Protein AF-A0A8K0L4L0-F1 (afdb_monomer_lite)

Secondary structure (DSSP, 8-state):
----S---------HHHHHHHHHHHTT--TTS-------TT---EEEEGGG-TTSEEEE-------

Organism: NCBI:txid2601811

pLDDT: mean 85.9, std 16.18, range [39.66, 97.25]

Structure (mmCIF, N/CA/C/O backbone):
data_AF-A0A8K0L4L0-F1
#
_entry.id   AF-A0A8K0L4L0-F1
#
loop_
_atom_site.group_PDB
_atom_site.id
_atom_site.type_symbol
_atom_site.label_atom_id
_atom_site.label_alt_id
_atom_site.label_comp_id
_atom_site.label_asym_id
_atom_site.label_entity_id
_atom_site.label_seq_id
_atom_site.pdbx_PDB_ins_code
_atom_site.Cartn_x
_atom_site.Cartn_y
_atom_site.Cartn_z
_atom_site.occupancy
_atom_site.B_iso_or_equiv
_atom_site.auth_seq_id
_atom_site.auth_comp_id
_atom_site.auth_asym_id
_atom_site.auth_atom_id
_atom_site.pdbx_PDB_model_num
ATOM 1 N N . MET A 1 1 ? 1.702 -26.997 -10.357 1.00 42.91 1 MET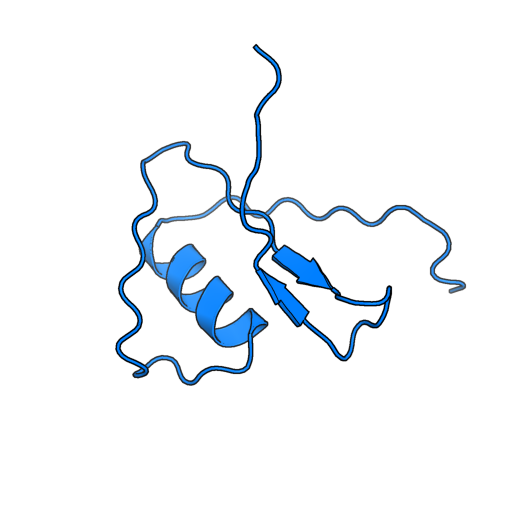 A N 1
ATOM 2 C CA . MET A 1 1 ? 2.820 -26.029 -10.416 1.00 42.91 1 MET A CA 1
ATOM 3 C C . MET A 1 1 ? 3.241 -25.729 -8.991 1.00 42.91 1 MET A C 1
ATOM 5 O O . MET A 1 1 ? 2.391 -25.409 -8.177 1.00 42.91 1 MET A O 1
ATOM 9 N N . ASN A 1 2 ? 4.518 -25.913 -8.677 1.00 39.66 2 ASN A N 1
ATOM 10 C CA . ASN A 1 2 ? 5.006 -26.233 -7.333 1.00 39.66 2 ASN A CA 1
ATOM 11 C C . ASN A 1 2 ? 5.483 -24.991 -6.558 1.00 39.66 2 ASN A C 1
ATOM 13 O O . ASN A 1 2 ? 6.321 -25.135 -5.678 1.00 39.66 2 ASN A O 1
ATOM 17 N N . GLY A 1 3 ? 5.037 -23.782 -6.927 1.00 47.09 3 GLY A N 1
ATOM 18 C CA . GLY A 1 3 ? 5.294 -22.520 -6.205 1.00 47.09 3 GLY A CA 1
ATOM 19 C C . GLY A 1 3 ? 6.761 -22.110 -5.973 1.00 47.09 3 GLY A C 1
ATOM 20 O O . GLY A 1 3 ? 7.007 -21.060 -5.401 1.00 47.09 3 GLY A O 1
ATOM 21 N N . SER A 1 4 ? 7.741 -22.896 -6.4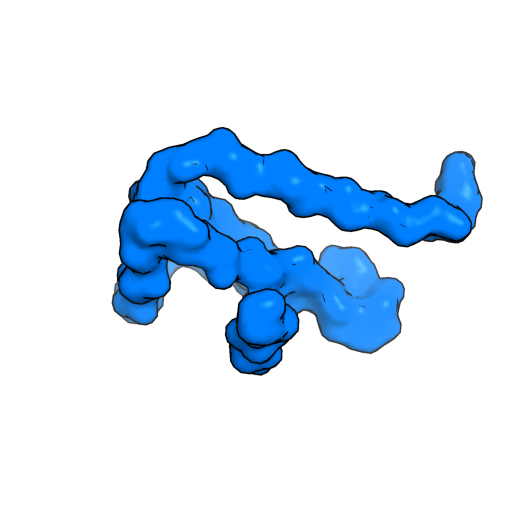19 1.00 52.66 4 SER A N 1
ATOM 22 C CA . SER A 1 4 ? 9.151 -22.815 -6.016 1.00 52.66 4 SER A CA 1
ATOM 23 C C . SER A 1 4 ? 9.990 -21.786 -6.787 1.00 52.66 4 SER A C 1
ATOM 25 O O . SER A 1 4 ? 11.213 -21.893 -6.825 1.00 52.66 4 SER A O 1
ATOM 27 N N . GLY A 1 5 ? 9.355 -20.821 -7.451 1.00 55.28 5 GLY A N 1
ATOM 28 C CA . GLY A 1 5 ? 10.039 -19.713 -8.115 1.00 55.28 5 GLY A CA 1
ATOM 29 C C . GLY A 1 5 ? 9.802 -18.423 -7.342 1.00 55.28 5 GLY A C 1
ATOM 30 O O . GLY A 1 5 ? 8.664 -18.147 -6.974 1.00 55.28 5 GLY A O 1
ATOM 31 N N . ASN A 1 6 ? 10.851 -17.623 -7.130 1.00 66.69 6 ASN A N 1
ATOM 32 C CA . ASN A 1 6 ? 10.737 -16.265 -6.588 1.00 66.69 6 ASN A CA 1
ATOM 33 C C . ASN A 1 6 ? 9.886 -15.400 -7.538 1.00 66.69 6 ASN A C 1
ATOM 35 O O . ASN A 1 6 ? 10.400 -14.778 -8.466 1.00 66.69 6 ASN A O 1
ATOM 39 N N . GLY A 1 7 ? 8.568 -15.412 -7.339 1.00 77.69 7 GLY A N 1
ATOM 40 C CA . GLY A 1 7 ? 7.570 -14.789 -8.205 1.00 77.69 7 GLY A CA 1
ATOM 41 C C . GLY A 1 7 ? 7.352 -13.315 -7.892 1.00 77.69 7 GLY A C 1
ATOM 42 O O . GLY A 1 7 ? 6.233 -12.914 -7.586 1.00 77.69 7 GLY A O 1
ATOM 43 N N . ASN A 1 8 ? 8.411 -12.506 -7.941 1.00 87.75 8 ASN A N 1
ATOM 44 C CA . ASN A 1 8 ? 8.265 -11.061 -7.793 1.00 87.75 8 ASN A CA 1
ATOM 45 C C . ASN A 1 8 ? 7.493 -10.494 -8.992 1.00 87.75 8 ASN A C 1
ATOM 47 O O . ASN A 1 8 ? 7.899 -10.674 -10.140 1.00 87.75 8 ASN A O 1
ATOM 51 N N . VAL A 1 9 ? 6.399 -9.784 -8.719 1.00 92.44 9 VAL A N 1
ATOM 52 C CA . VAL A 1 9 ? 5.583 -9.106 -9.734 1.00 92.44 9 VAL A CA 1
ATOM 53 C C . VAL A 1 9 ? 5.755 -7.602 -9.572 1.00 92.44 9 VAL A C 1
ATOM 55 O O . VAL A 1 9 ? 5.526 -7.058 -8.494 1.00 92.44 9 VAL A O 1
ATOM 58 N N . ILE A 1 10 ? 6.145 -6.923 -10.651 1.00 94.75 10 ILE A N 1
ATOM 59 C CA . ILE A 1 10 ? 6.242 -5.462 -10.682 1.00 94.75 10 ILE A CA 1
ATOM 60 C C . ILE A 1 10 ? 4.955 -4.902 -11.277 1.00 94.75 10 ILE A C 1
ATOM 62 O O . ILE A 1 10 ? 4.537 -5.305 -12.362 1.00 94.75 10 ILE A O 1
ATOM 66 N N . LEU A 1 11 ? 4.358 -3.934 -10.584 1.00 95.06 11 LEU A N 1
ATOM 67 C CA . LEU A 1 11 ? 3.195 -3.202 -11.065 1.00 95.06 11 LEU A CA 1
ATOM 68 C C . LEU A 1 11 ? 3.546 -1.725 -11.258 1.00 95.06 11 LEU A C 1
ATOM 70 O O . LEU A 1 11 ? 3.896 -1.035 -10.302 1.00 95.06 11 LEU A O 1
ATOM 74 N N . VAL A 1 12 ? 3.421 -1.235 -12.492 1.00 96.31 12 VAL A N 1
ATOM 75 C CA . VAL A 1 12 ? 3.670 0.170 -12.846 1.00 96.31 12 VAL A CA 1
ATOM 76 C C . VAL A 1 12 ? 2.348 0.820 -13.225 1.00 96.31 12 VAL A C 1
ATOM 78 O O . VAL A 1 12 ? 1.702 0.410 -14.186 1.00 96.31 12 VAL A O 1
ATOM 81 N N . ALA A 1 13 ? 1.924 1.813 -12.445 1.00 96.81 13 ALA A N 1
ATOM 82 C CA . ALA A 1 13 ? 0.646 2.490 -12.634 1.00 96.81 13 ALA A CA 1
ATOM 83 C C . ALA A 1 13 ? 0.654 3.894 -11.997 1.00 96.81 13 ALA A C 1
ATOM 85 O O . ALA A 1 13 ? 1.705 4.460 -11.701 1.00 96.81 13 ALA A O 1
ATOM 86 N N . HIS A 1 14 ? -0.533 4.467 -11.782 1.00 96.38 14 HIS A N 1
ATOM 87 C CA . HIS A 1 14 ? -0.709 5.801 -11.205 1.00 96.38 14 HIS A CA 1
ATOM 88 C C . HIS A 1 14 ? -0.983 5.768 -9.695 1.00 96.38 14 HIS A C 1
ATOM 90 O O . HIS A 1 14 ? -1.479 4.784 -9.147 1.00 96.38 14 HIS A O 1
ATOM 96 N N . GLY A 1 15 ? -0.740 6.894 -9.017 1.00 93.94 15 GLY A N 1
ATOM 97 C CA . GLY A 1 15 ? -0.831 6.975 -7.555 1.00 93.94 15 GLY A CA 1
ATOM 98 C C . GLY A 1 15 ? -2.188 6.572 -6.965 1.00 93.94 15 GLY A C 1
ATOM 99 O O . GLY A 1 15 ? -2.226 5.922 -5.924 1.00 93.94 15 GLY A O 1
ATOM 100 N N . LEU A 1 16 ? -3.307 6.909 -7.621 1.00 95.19 16 LEU A N 1
ATOM 101 C CA . LEU A 1 16 ? -4.640 6.568 -7.110 1.00 95.19 16 LEU A CA 1
ATOM 102 C C . LEU A 1 16 ? -4.904 5.056 -7.137 1.00 95.19 16 LEU A C 1
ATOM 104 O O . LEU A 1 16 ? -5.322 4.497 -6.124 1.00 95.19 16 LEU A O 1
ATOM 108 N N . ILE A 1 17 ? -4.637 4.397 -8.269 1.00 96.81 17 ILE A N 1
ATOM 109 C CA . ILE A 1 17 ? -4.885 2.957 -8.418 1.00 96.81 17 ILE A CA 1
ATOM 110 C C . ILE A 1 17 ? -3.932 2.135 -7.548 1.00 96.81 17 ILE A C 1
ATOM 112 O O . ILE A 1 17 ? -4.365 1.160 -6.945 1.00 96.81 17 ILE A O 1
ATOM 116 N N . LEU A 1 18 ? -2.676 2.567 -7.386 1.00 96.81 18 LEU A N 1
ATOM 117 C CA . LEU A 1 18 ? -1.726 1.896 -6.496 1.00 96.81 18 LEU A CA 1
ATOM 118 C C . LEU A 1 18 ? -2.146 2.006 -5.023 1.00 96.81 18 LEU A C 1
ATOM 120 O O . LEU A 1 18 ? -2.109 1.015 -4.302 1.00 96.81 18 LEU A O 1
ATOM 124 N N . ARG A 1 19 ? -2.639 3.167 -4.571 1.00 95.31 19 ARG A N 1
ATOM 125 C CA . ARG A 1 19 ? -3.201 3.307 -3.215 1.00 95.31 19 ARG A CA 1
ATOM 126 C C . ARG A 1 19 ? -4.466 2.469 -3.019 1.00 95.31 19 ARG A C 1
ATOM 128 O O . ARG A 1 19 ? -4.634 1.849 -1.973 1.00 95.31 19 ARG A O 1
ATOM 135 N N . ALA A 1 20 ? -5.350 2.422 -4.015 1.00 96.62 20 ALA A N 1
ATOM 136 C CA . ALA A 1 20 ? -6.525 1.553 -3.974 1.00 96.62 20 ALA A CA 1
ATOM 137 C C . ALA A 1 20 ? -6.128 0.068 -3.904 1.00 96.62 20 ALA A C 1
ATOM 139 O O . ALA A 1 20 ? -6.730 -0.693 -3.145 1.00 96.62 20 ALA A O 1
ATOM 140 N N . LEU A 1 21 ? -5.085 -0.323 -4.642 1.00 97.25 21 LEU A N 1
ATOM 141 C CA . LEU A 1 21 ? -4.538 -1.671 -4.615 1.00 97.25 21 LEU A CA 1
ATOM 142 C C . LEU A 1 21 ? -3.999 -2.038 -3.234 1.00 97.25 21 LEU A C 1
ATOM 144 O O . LEU A 1 21 ? -4.329 -3.112 -2.761 1.00 97.25 21 LEU A O 1
ATOM 148 N N . VAL A 1 22 ? -3.251 -1.158 -2.559 1.00 96.50 22 VAL A N 1
ATOM 149 C CA . VAL A 1 22 ? -2.770 -1.414 -1.186 1.00 96.50 22 VAL A CA 1
ATOM 150 C C . VAL A 1 22 ? -3.938 -1.723 -0.242 1.00 96.50 22 VAL A C 1
ATOM 152 O O . VAL A 1 22 ? -3.874 -2.697 0.504 1.00 96.50 22 VAL A O 1
ATOM 155 N N . LYS A 1 23 ? -5.037 -0.953 -0.304 1.00 97.06 23 LYS A N 1
ATOM 156 C CA . LYS A 1 23 ? -6.231 -1.234 0.517 1.00 97.06 23 LYS A CA 1
ATOM 157 C C . LYS A 1 23 ? -6.809 -2.615 0.211 1.00 97.06 23 LYS A C 1
ATOM 159 O O . LYS A 1 23 ? -7.043 -3.385 1.132 1.00 97.06 23 LYS A O 1
ATOM 164 N N . ARG A 1 24 ? -7.006 -2.937 -1.072 1.00 97.19 24 ARG A N 1
ATOM 165 C CA . ARG A 1 24 ? -7.562 -4.234 -1.494 1.00 97.19 24 ARG A CA 1
ATOM 166 C C . ARG A 1 24 ? -6.646 -5.406 -1.169 1.00 97.19 24 ARG A C 1
ATOM 168 O O . ARG A 1 24 ? -7.151 -6.442 -0.761 1.00 97.19 24 ARG A O 1
ATOM 175 N N . TRP A 1 25 ? -5.336 -5.226 -1.317 1.00 96.62 25 TRP A N 1
ATOM 176 C CA . TRP A 1 25 ? -4.326 -6.212 -0.948 1.00 96.62 25 TRP A CA 1
ATOM 177 C C . TRP A 1 25 ? -4.455 -6.584 0.525 1.00 96.62 25 TRP A C 1
ATOM 179 O O . TRP A 1 25 ? -4.517 -7.755 0.855 1.00 96.62 25 TRP A O 1
ATOM 189 N N . LEU A 1 26 ? -4.603 -5.587 1.399 1.00 95.75 26 LEU A N 1
ATOM 190 C CA . LEU A 1 26 ? -4.791 -5.772 2.841 1.00 95.75 26 LEU A CA 1
ATOM 191 C C . LEU A 1 26 ? -6.217 -6.198 3.243 1.00 95.75 26 LEU A C 1
ATOM 193 O O . LEU A 1 26 ? -6.536 -6.219 4.428 1.00 95.75 26 LEU A O 1
ATOM 197 N N . GLY A 1 27 ? -7.103 -6.478 2.282 1.00 95.94 27 GLY A N 1
ATOM 198 C CA . GLY A 1 27 ? -8.500 -6.834 2.553 1.00 95.94 27 GLY A CA 1
ATOM 199 C C . GLY A 1 27 ? -9.373 -5.676 3.054 1.00 95.94 27 GLY A C 1
ATOM 200 O O . GLY A 1 27 ? -10.517 -5.894 3.451 1.00 95.94 27 GLY A O 1
ATOM 201 N N . TYR A 1 28 ? -8.881 -4.437 3.019 1.00 96.62 28 TYR A N 1
ATOM 202 C CA . TYR A 1 28 ? -9.645 -3.268 3.440 1.00 96.62 28 TYR A CA 1
ATOM 203 C C . TYR A 1 28 ? -10.640 -2.803 2.369 1.00 96.62 28 TYR A C 1
ATOM 205 O O . TYR A 1 28 ? -10.364 -2.878 1.161 1.00 96.62 28 TYR A O 1
ATOM 213 N N . PRO A 1 29 ? -11.796 -2.253 2.784 1.00 97.25 29 PRO A N 1
ATOM 214 C CA . PRO A 1 29 ? -12.723 -1.646 1.847 1.00 97.25 29 PRO A CA 1
ATOM 215 C C . PRO A 1 29 ? -12.134 -0.333 1.298 1.00 97.25 29 PRO A C 1
ATOM 217 O O . PRO A 1 29 ? -11.304 0.326 1.929 1.00 97.25 29 PRO A O 1
ATOM 220 N N . LEU A 1 30 ? -12.520 0.051 0.077 1.00 95.81 30 LEU A N 1
ATOM 221 C CA . LEU A 1 30 ? -11.915 1.208 -0.604 1.00 95.81 30 LEU A CA 1
ATOM 222 C C . LEU A 1 30 ? -12.246 2.547 0.065 1.00 95.81 30 LEU A C 1
ATOM 224 O O . LEU A 1 30 ? -11.440 3.480 -0.009 1.00 95.81 30 LEU A O 1
ATOM 228 N N . ASP A 1 31 ? -13.406 2.622 0.712 1.00 96.06 31 ASP A N 1
ATOM 229 C CA . ASP A 1 31 ? -13.914 3.770 1.462 1.00 96.06 31 ASP A CA 1
ATOM 230 C C . ASP A 1 31 ? -13.287 3.912 2.859 1.00 96.06 31 ASP A C 1
ATOM 232 O O . ASP A 1 31 ? -13.481 4.942 3.507 1.00 96.06 31 ASP A O 1
ATOM 236 N N . LEU A 1 32 ? -12.464 2.945 3.299 1.00 95.81 32 LEU A N 1
ATOM 237 C CA . LEU A 1 32 ? -11.654 3.085 4.507 1.00 95.81 32 LEU A CA 1
ATOM 238 C C . LEU A 1 32 ? -10.816 4.364 4.413 1.00 95.81 32 LEU A C 1
ATOM 240 O O . LEU A 1 32 ? -10.019 4.531 3.482 1.00 95.81 32 LEU A O 1
ATOM 244 N N . LYS A 1 33 ? -10.943 5.250 5.401 1.00 92.69 33 LYS A N 1
ATOM 245 C CA . LYS A 1 33 ? -10.135 6.471 5.511 1.00 92.69 33 LYS A CA 1
ATOM 246 C C . LYS A 1 33 ? -8.726 6.144 6.011 1.00 92.69 33 LYS A C 1
ATOM 248 O O . LYS A 1 33 ? -8.399 6.356 7.172 1.00 92.69 33 LYS A O 1
ATOM 253 N N . LEU A 1 34 ? -7.916 5.580 5.118 1.00 90.38 34 LEU A N 1
ATOM 254 C CA . LEU A 1 34 ? -6.492 5.334 5.316 1.00 90.38 34 LEU A CA 1
ATOM 255 C C . LEU A 1 34 ? -5.697 6.322 4.462 1.00 90.38 34 LEU A C 1
ATOM 257 O O . LEU A 1 34 ? -5.671 6.201 3.232 1.00 90.38 34 LEU A O 1
ATOM 261 N N . GLU A 1 35 ? -5.069 7.290 5.124 1.00 91.56 35 GLU A N 1
ATOM 262 C CA . GLU A 1 35 ? -4.224 8.291 4.479 1.00 91.56 35 GLU A CA 1
ATOM 263 C C . GLU A 1 35 ? -2.903 7.653 4.040 1.00 91.56 35 GLU A C 1
ATOM 265 O O . GLU A 1 35 ? -2.166 7.084 4.844 1.00 91.56 35 GLU A O 1
ATOM 270 N N . MET A 1 36 ? -2.607 7.729 2.743 1.00 91.94 36 MET A N 1
ATOM 271 C CA . MET A 1 36 ? -1.394 7.167 2.151 1.00 91.94 36 MET A CA 1
ATOM 272 C C . MET A 1 36 ? -0.766 8.190 1.217 1.00 91.94 36 MET A C 1
ATOM 274 O O . MET A 1 36 ? -1.431 8.724 0.326 1.00 91.94 36 MET A O 1
ATOM 278 N N . MET A 1 37 ? 0.538 8.396 1.358 1.00 91.19 37 MET A N 1
ATOM 279 C CA . MET A 1 37 ? 1.326 9.199 0.431 1.00 91.19 37 MET A CA 1
ATOM 280 C C . MET A 1 37 ? 2.159 8.284 -0.460 1.00 91.19 37 MET A C 1
ATOM 282 O O . MET A 1 37 ? 2.756 7.320 0.007 1.00 91.19 37 MET A O 1
ATOM 286 N N . LEU A 1 38 ? 2.191 8.595 -1.754 1.00 90.88 38 LEU A N 1
ATOM 287 C CA . LEU A 1 38 ? 3.058 7.936 -2.724 1.00 90.88 38 LEU A CA 1
ATOM 288 C C . LEU A 1 38 ? 3.566 9.005 -3.686 1.00 90.88 38 LEU A C 1
ATOM 290 O O . LEU A 1 38 ? 2.781 9.551 -4.467 1.00 90.88 38 LEU A O 1
ATOM 294 N N . SER A 1 39 ? 4.853 9.322 -3.586 1.00 91.19 39 SER A N 1
ATOM 295 C CA . SER A 1 39 ? 5.513 10.272 -4.480 1.00 91.19 39 SER A CA 1
ATOM 296 C C . SER A 1 39 ? 5.625 9.698 -5.898 1.00 91.19 39 SER A C 1
ATOM 298 O O . SER A 1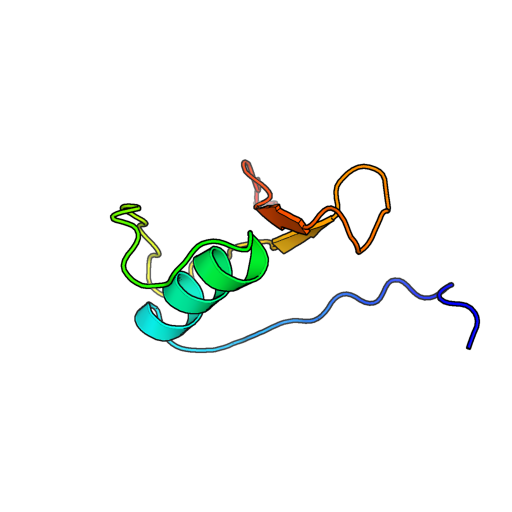 39 ? 5.697 8.475 -6.055 1.00 91.19 39 SER A O 1
ATOM 300 N N . PRO A 1 40 ? 5.676 10.538 -6.945 1.00 91.88 40 PRO A N 1
ATOM 301 C CA . PRO A 1 40 ? 6.033 10.086 -8.288 1.00 91.88 40 PRO A CA 1
ATOM 302 C C . PRO A 1 40 ? 7.372 9.338 -8.275 1.00 91.88 40 PRO A C 1
ATOM 304 O O . PRO A 1 40 ? 8.316 9.777 -7.624 1.00 91.88 40 PRO A O 1
ATOM 307 N N . GLY A 1 41 ? 7.440 8.190 -8.954 1.00 88.94 41 GLY A N 1
ATOM 308 C CA . GLY A 1 41 ? 8.618 7.313 -8.924 1.00 88.94 41 GLY A CA 1
ATOM 309 C C . GLY A 1 41 ? 8.837 6.563 -7.602 1.00 88.94 41 GLY A C 1
ATOM 310 O O . GLY A 1 41 ? 9.772 5.775 -7.507 1.00 88.94 41 GLY A O 1
ATOM 311 N N . GLY A 1 42 ? 7.985 6.772 -6.591 1.00 89.56 42 GLY A N 1
ATOM 312 C CA . GLY A 1 42 ? 8.032 6.036 -5.332 1.00 89.56 42 GLY A CA 1
ATOM 313 C C . GLY A 1 42 ? 7.692 4.558 -5.520 1.00 89.56 42 GLY A C 1
ATOM 314 O O . GLY A 1 42 ? 6.828 4.203 -6.323 1.00 89.56 42 GLY A O 1
ATOM 315 N N . ILE A 1 43 ? 8.358 3.701 -4.747 1.00 91.44 43 ILE A N 1
ATOM 316 C CA . ILE A 1 43 ? 8.191 2.246 -4.787 1.00 91.44 43 ILE A CA 1
ATOM 317 C C . ILE A 1 43 ? 7.526 1.797 -3.486 1.00 91.44 43 ILE A C 1
ATOM 319 O O . ILE A 1 43 ? 7.992 2.124 -2.397 1.00 91.44 43 ILE A O 1
ATOM 323 N N . GLY A 1 44 ? 6.436 1.040 -3.609 1.00 90.94 44 GLY A N 1
ATOM 324 C CA . GLY A 1 44 ? 5.809 0.316 -2.504 1.00 90.94 44 GLY A CA 1
ATOM 325 C C . GLY A 1 44 ? 5.968 -1.186 -2.707 1.00 90.94 44 GLY A C 1
ATOM 326 O O . GLY A 1 44 ? 5.958 -1.653 -3.845 1.00 90.94 44 GLY A O 1
ATOM 327 N N . VAL A 1 45 ? 6.105 -1.939 -1.615 1.00 93.44 45 VAL A N 1
ATOM 328 C CA . VAL A 1 45 ? 6.231 -3.400 -1.662 1.00 93.44 45 VAL A CA 1
ATOM 329 C C . VAL A 1 45 ? 5.069 -4.037 -0.913 1.00 93.44 45 VAL A C 1
ATOM 331 O O . VAL A 1 45 ? 4.825 -3.758 0.260 1.00 93.44 45 VAL A O 1
ATOM 334 N N . LEU A 1 46 ? 4.346 -4.893 -1.626 1.00 94.56 46 LEU A N 1
ATOM 335 C CA . LEU A 1 46 ? 3.283 -5.737 -1.103 1.00 94.56 46 LEU A CA 1
ATOM 336 C C . LEU A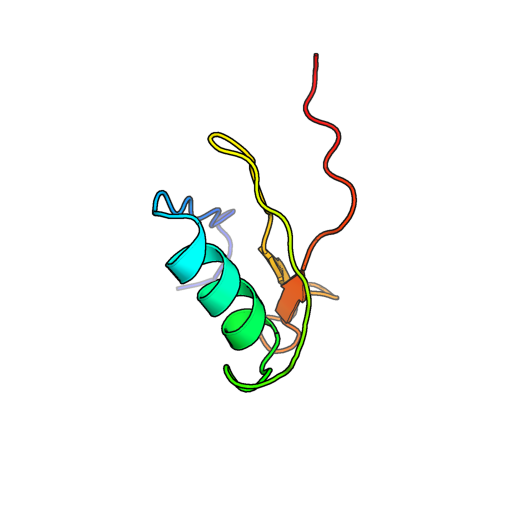 1 46 ? 3.810 -7.168 -1.047 1.00 94.56 46 LEU A C 1
ATOM 338 O O . LEU A 1 46 ? 4.487 -7.615 -1.971 1.00 94.56 46 LEU A O 1
ATOM 342 N N . SER A 1 47 ? 3.549 -7.857 0.055 1.00 92.62 47 SER A N 1
ATOM 343 C CA . SER A 1 47 ? 4.035 -9.213 0.290 1.00 92.62 47 SER A CA 1
ATOM 344 C C . SER A 1 47 ? 3.047 -9.966 1.177 1.00 92.62 47 SER A C 1
ATOM 346 O O . SER A 1 47 ? 1.902 -9.544 1.348 1.00 92.62 47 SER A O 1
ATOM 348 N N . TYR A 1 48 ? 3.504 -11.073 1.737 1.00 92.81 48 TYR A N 1
ATOM 349 C CA . TYR A 1 48 ? 2.757 -11.975 2.587 1.00 92.81 48 TYR A CA 1
ATOM 350 C C . TYR A 1 48 ? 3.530 -12.212 3.882 1.00 92.81 48 TYR A C 1
ATOM 352 O O . TYR A 1 48 ? 4.759 -12.337 3.874 1.00 92.81 48 TYR A O 1
ATOM 360 N N . LYS A 1 49 ? 2.826 -12.254 5.009 1.00 90.12 49 LYS A N 1
ATOM 361 C CA . LYS A 1 49 ? 3.416 -12.620 6.297 1.00 90.12 49 LYS A CA 1
ATOM 362 C C . LYS A 1 49 ? 3.570 -14.141 6.361 1.00 90.12 49 LYS A C 1
ATOM 364 O O . LYS A 1 49 ? 2.866 -14.865 5.674 1.00 90.12 49 LYS A O 1
ATOM 369 N N . ASN A 1 50 ? 4.520 -14.631 7.161 1.00 90.12 50 ASN A N 1
ATOM 370 C CA . ASN A 1 50 ? 4.676 -16.060 7.466 1.00 90.12 50 ASN A CA 1
ATOM 371 C C . ASN A 1 50 ? 4.844 -16.988 6.240 1.00 90.12 50 ASN A C 1
ATOM 373 O O . ASN A 1 50 ? 4.711 -18.198 6.379 1.00 90.12 50 ASN A O 1
ATOM 377 N N . HIS A 1 51 ? 5.194 -16.442 5.067 1.00 86.44 51 HIS A N 1
ATOM 378 C CA . HIS A 1 51 ? 5.171 -17.154 3.780 1.00 86.44 51 HIS A CA 1
ATOM 379 C C . HIS A 1 51 ? 3.791 -17.742 3.424 1.00 86.44 51 HIS A C 1
ATOM 381 O O . HIS A 1 51 ? 3.717 -18.760 2.739 1.00 86.44 51 HIS A O 1
ATOM 387 N N . ASP A 1 52 ? 2.713 -17.092 3.867 1.00 89.75 52 ASP A N 1
ATOM 388 C CA . ASP A 1 52 ? 1.336 -17.531 3.664 1.00 89.75 52 ASP A CA 1
ATOM 389 C C . ASP A 1 52 ? 0.552 -16.535 2.799 1.00 89.75 52 ASP A C 1
ATOM 391 O O . ASP A 1 52 ? 0.372 -15.374 3.167 1.00 89.75 52 ASP A O 1
ATOM 395 N N . ILE A 1 53 ? 0.063 -16.996 1.645 1.00 90.56 53 ILE A N 1
ATOM 396 C CA . ILE A 1 53 ? -0.680 -16.162 0.691 1.00 90.56 53 ILE A CA 1
ATOM 397 C C . ILE A 1 53 ? -1.998 -15.623 1.259 1.00 90.56 53 ILE A C 1
ATOM 399 O O . ILE A 1 53 ? -2.491 -14.600 0.784 1.00 90.56 53 ILE A O 1
ATOM 403 N N . ASP A 1 54 ? -2.546 -16.285 2.277 1.00 94.56 54 ASP A N 1
ATOM 404 C CA . ASP A 1 54 ? -3.776 -15.872 2.948 1.00 94.56 54 ASP A CA 1
ATOM 405 C C . ASP A 1 54 ? -3.522 -14.767 3.993 1.00 94.56 54 ASP A C 1
ATOM 407 O O . ASP A 1 54 ? -4.463 -14.175 4.525 1.00 94.56 54 ASP A O 1
ATOM 411 N N . GLU A 1 55 ? -2.252 -14.416 4.239 1.00 94.44 55 GLU A N 1
ATOM 412 C CA . GLU A 1 55 ? -1.831 -13.337 5.135 1.00 94.44 55 GLU A CA 1
ATOM 413 C C . GLU A 1 55 ? -1.160 -12.170 4.371 1.00 94.44 55 GLU A C 1
ATOM 415 O O . GLU A 1 55 ? 0.044 -11.920 4.531 1.00 94.44 55 GLU A O 1
ATOM 420 N N . PRO A 1 56 ? -1.894 -11.403 3.538 1.00 95.81 56 PRO A N 1
ATOM 421 C CA . PRO A 1 56 ? -1.324 -10.285 2.795 1.00 95.81 56 PRO A CA 1
ATOM 422 C C . PRO A 1 56 ? -0.857 -9.157 3.722 1.00 95.81 56 PRO A C 1
ATOM 424 O O . PRO A 1 56 ? -1.529 -8.763 4.676 1.00 95.81 56 PRO A O 1
ATOM 427 N N . ALA A 1 57 ? 0.297 -8.581 3.401 1.00 93.88 57 ALA A N 1
ATOM 428 C CA . ALA A 1 57 ? 0.939 -7.539 4.182 1.00 93.88 57 ALA A CA 1
ATOM 429 C C . ALA A 1 57 ? 1.518 -6.426 3.299 1.00 93.88 57 ALA A C 1
ATOM 431 O O . ALA A 1 57 ? 2.009 -6.646 2.190 1.00 93.88 57 ALA A O 1
ATOM 432 N N . LEU A 1 58 ? 1.502 -5.207 3.835 1.00 92.62 58 LEU A N 1
ATOM 433 C CA . LEU A 1 58 ? 2.249 -4.077 3.304 1.00 92.62 58 LEU A CA 1
ATOM 434 C C . LEU A 1 58 ? 3.624 -4.082 3.968 1.00 92.62 58 LEU A C 1
ATOM 436 O O . LEU A 1 58 ? 3.724 -4.042 5.194 1.00 92.62 58 LEU A O 1
ATOM 440 N N . PHE A 1 59 ? 4.681 -4.126 3.166 1.00 89.81 59 PHE A N 1
ATOM 441 C CA . PHE A 1 59 ? 6.042 -4.098 3.676 1.00 89.81 59 PHE A CA 1
ATOM 442 C C . PHE A 1 59 ? 6.449 -2.650 3.982 1.00 89.81 59 PHE A C 1
ATOM 444 O O . PHE A 1 59 ? 6.538 -1.814 3.081 1.00 89.81 59 PHE A 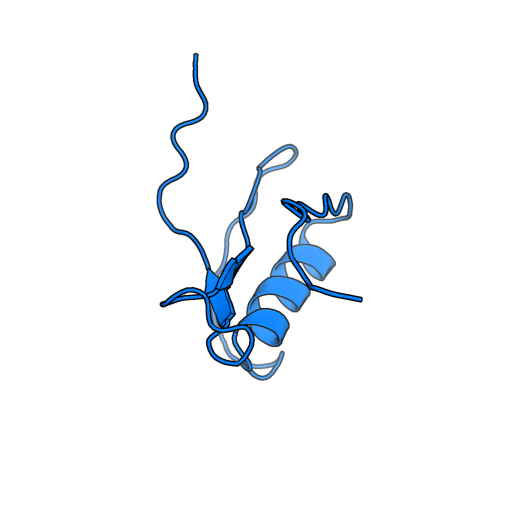O 1
ATOM 451 N N . ILE A 1 60 ? 6.690 -2.343 5.259 1.00 85.31 60 ILE A N 1
ATOM 452 C CA . ILE A 1 60 ? 7.113 -1.015 5.721 1.00 85.31 60 ILE A CA 1
ATOM 453 C C . ILE A 1 60 ? 8.620 -1.029 5.979 1.00 85.31 60 ILE A C 1
ATOM 455 O O . ILE A 1 60 ? 9.097 -1.818 6.788 1.00 85.31 60 ILE A O 1
ATOM 459 N N . GLY A 1 61 ? 9.355 -0.122 5.328 1.00 71.50 61 GLY A N 1
ATOM 460 C CA . GLY A 1 61 ? 10.798 0.047 5.537 1.00 71.50 61 GLY A CA 1
ATOM 461 C C . GLY A 1 61 ? 11.662 -0.494 4.399 1.00 71.50 61 GLY A C 1
ATOM 462 O O . GLY A 1 61 ? 12.521 -1.343 4.618 1.00 71.50 61 GLY A O 1
ATOM 463 N N . LEU A 1 62 ? 11.468 0.017 3.181 1.00 64.19 62 LEU A N 1
ATOM 464 C CA . LEU A 1 62 ? 12.385 -0.264 2.080 1.00 64.19 62 LEU A CA 1
ATOM 465 C C . LEU A 1 62 ? 13.553 0.734 2.122 1.00 64.19 62 LEU A C 1
ATOM 467 O O . LEU A 1 62 ? 13.391 1.898 1.761 1.00 64.19 62 LEU A O 1
ATOM 471 N N . SER A 1 63 ? 14.731 0.288 2.556 1.00 54.41 63 SER A N 1
ATOM 472 C CA . SER A 1 63 ? 15.972 0.978 2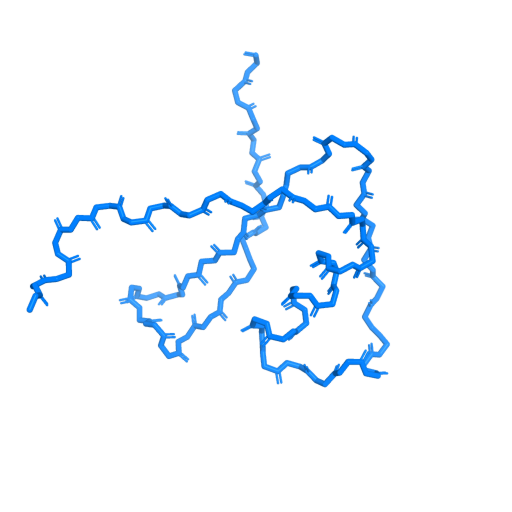.201 1.00 54.41 63 SER A CA 1
ATOM 473 C C . SER A 1 63 ? 16.280 0.605 0.757 1.00 54.41 63 SER A C 1
ATOM 475 O O . SER A 1 63 ? 16.663 -0.535 0.494 1.00 54.41 63 SER A O 1
ATOM 477 N N . LEU A 1 64 ? 16.109 1.532 -0.186 1.00 49.97 64 LEU A N 1
ATOM 478 C CA . LEU A 1 64 ? 16.753 1.357 -1.485 1.00 49.97 64 LEU A CA 1
ATOM 479 C C . LEU A 1 64 ? 18.274 1.373 -1.243 1.00 49.97 64 LEU A C 1
ATOM 481 O O . LEU A 1 64 ? 18.735 2.195 -0.444 1.00 49.97 64 LEU A O 1
ATOM 485 N N . PRO A 1 65 ? 19.056 0.453 -1.833 1.00 48.50 65 PRO A N 1
ATOM 486 C CA . PRO A 1 65 ? 20.504 0.621 -1.851 1.00 48.50 65 PRO A CA 1
ATOM 487 C C . PRO A 1 65 ? 20.844 1.974 -2.511 1.00 48.50 65 PRO A C 1
ATOM 489 O O . PRO A 1 65 ? 20.057 2.432 -3.347 1.00 48.50 65 PRO A O 1
ATOM 492 N N . PRO A 1 66 ? 21.942 2.634 -2.092 1.00 47.66 66 PRO A N 1
ATOM 493 C CA . PRO A 1 66 ? 22.351 3.930 -2.632 1.00 47.66 66 PRO A CA 1
ATOM 494 C C . PRO A 1 66 ? 22.546 3.912 -4.152 1.00 47.66 66 PRO A C 1
ATOM 496 O O . PRO A 1 66 ? 22.907 2.841 -4.695 1.00 47.66 66 PRO A O 1
#

Radius of gyration: 13.26 Å; chains: 1; bounding box: 36×36×20 Å

Sequence (66 aa):
MNGSGNGNVILVAHGLILRALVKRWLGYPLDLKLEMMLSPGGIGVLSYKNHDIDEPALFIGLSLPP

Foldseek 3Di:
DPPPDPPDDDDDDDPLVVVQVQCVLQVHDSPPPDDDDADVVRDWDWDAPPNDSVRIDTDPDDDDDD

InterPro domains:
  IPR013078 Histidine phosphatase superfamily, clade-1 [PF00300] (5-52)
  IPR029033 Histidine phosphatase superfamily [G3DSA:3.40.50.1240] (1-65)
  IPR029033 Histidine phosphatase superfamily [SSF53254] (5-54)